Protein AF-A0A1F5DFK5-F1 (afdb_monomer_lite)

Radius of gyration: 19.27 Å; chains: 1; bounding box: 66×30×36 Å

Foldseek 3Di:
DKDKDWDFDPVFWDDWDDDPDPDDDTDTDGDLADFPDWDDDVQQWIWTHGPGTIMIIRDRNVNVVVVPPDPPPPPPDDDDD

Sequence (81 aa):
MSSFSVELRRSSLHQVSIPRGPRGQVLLEGELGQVTGLEFVEGRVLVVKGVNGLLRLDLCEASVRRLLEPPNDDGCCPPSI

pLDDT: mean 87.88, std 13.88, range [50.47, 98.31]

Structure (mmCIF, N/CA/C/O backbone):
data_AF-A0A1F5DFK5-F1
#
_entry.id   AF-A0A1F5DFK5-F1
#
loop_
_atom_site.group_PDB
_atom_site.id
_atom_site.type_symbol
_atom_site.label_atom_id
_atom_site.label_alt_id
_atom_site.label_comp_id
_atom_site.label_asym_id
_atom_site.label_entity_id
_atom_site.label_seq_id
_atom_site.pdbx_PDB_ins_code
_atom_site.Cartn_x
_atom_site.Cartn_y
_atom_site.Cartn_z
_atom_site.occupancy
_atom_site.B_iso_or_equiv
_atom_site.auth_seq_id
_atom_site.auth_comp_id
_atom_site.auth_asym_id
_atom_site.auth_atom_id
_atom_site.pdbx_PDB_model_num
ATOM 1 N N . MET A 1 1 ? 5.301 16.543 -1.809 1.00 61.09 1 MET A N 1
ATOM 2 C CA . MET A 1 1 ? 4.664 15.697 -0.778 1.00 61.09 1 MET A CA 1
ATOM 3 C C . MET A 1 1 ? 4.319 14.384 -1.452 1.00 61.09 1 MET A C 1
ATOM 5 O O . MET A 1 1 ? 3.747 14.449 -2.530 1.00 61.09 1 MET A O 1
ATOM 9 N N . SER A 1 2 ? 4.720 13.245 -0.891 1.00 85.62 2 SER A N 1
ATOM 10 C CA . SER A 1 2 ? 4.293 11.931 -1.391 1.00 85.62 2 SER A CA 1
ATOM 11 C C . SER A 1 2 ? 2.979 11.568 -0.714 1.00 85.62 2 SER A C 1
ATOM 13 O O . SER A 1 2 ? 2.915 11.586 0.516 1.00 85.62 2 SER A O 1
ATOM 15 N N . SER A 1 3 ? 1.931 11.306 -1.491 1.00 93.44 3 SER A N 1
ATOM 16 C CA . SER A 1 3 ? 0.664 10.810 -0.965 1.00 93.44 3 SER A CA 1
ATOM 17 C C . SER A 1 3 ? 0.609 9.283 -1.000 1.00 93.44 3 SER A C 1
ATOM 19 O O . SER A 1 3 ? 1.408 8.615 -1.663 1.00 93.44 3 SER A O 1
ATOM 21 N N . 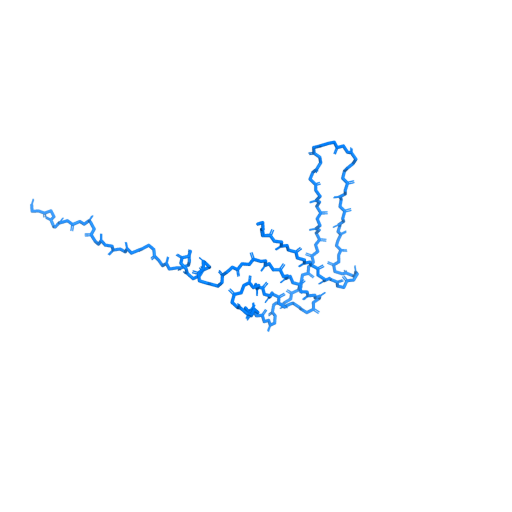PHE A 1 4 ? -0.330 8.724 -0.245 1.00 95.25 4 PHE A N 1
ATOM 22 C CA . PHE A 1 4 ? -0.679 7.318 -0.333 1.00 95.25 4 PHE A CA 1
ATOM 23 C C . PHE A 1 4 ? -2.188 7.157 -0.204 1.00 95.25 4 PHE A C 1
ATOM 25 O O . PHE A 1 4 ? -2.872 7.981 0.406 1.00 95.25 4 PHE A O 1
ATOM 32 N N . SER A 1 5 ? -2.706 6.071 -0.762 1.00 95.69 5 SER A N 1
ATOM 33 C CA . SER A 1 5 ? -4.074 5.633 -0.512 1.00 95.69 5 SER A CA 1
ATOM 34 C C . SER A 1 5 ? -4.121 4.122 -0.392 1.00 95.69 5 SER A C 1
ATOM 36 O O . SER A 1 5 ? -3.339 3.406 -1.017 1.00 95.69 5 SER A O 1
ATOM 38 N N . VAL A 1 6 ? -5.051 3.645 0.423 1.00 96.56 6 VAL A N 1
ATOM 39 C CA . VAL A 1 6 ? -5.302 2.225 0.613 1.00 96.56 6 VAL A CA 1
ATOM 40 C C . VAL A 1 6 ? -6.789 1.972 0.418 1.00 96.56 6 VAL A C 1
ATOM 42 O O . VAL A 1 6 ? -7.632 2.699 0.940 1.00 96.56 6 VAL A O 1
ATOM 45 N N . GLU A 1 7 ? -7.104 0.949 -0.359 1.00 96.75 7 GLU A N 1
ATOM 46 C CA . GLU A 1 7 ? -8.462 0.471 -0.575 1.00 96.75 7 GLU A CA 1
ATOM 47 C C . GLU A 1 7 ? -8.484 -0.999 -0.170 1.00 96.75 7 GLU A C 1
ATOM 49 O O . GLU A 1 7 ? -7.722 -1.798 -0.709 1.00 96.75 7 GLU A O 1
ATOM 54 N N . LEU A 1 8 ? -9.313 -1.348 0.815 1.00 97.38 8 LEU A N 1
ATOM 55 C CA . LEU A 1 8 ? -9.407 -2.698 1.369 1.00 97.38 8 LEU A CA 1
ATOM 56 C C . LEU A 1 8 ? -10.860 -3.144 1.435 1.00 97.38 8 LEU A C 1
ATOM 58 O O . LEU A 1 8 ? -11.766 -2.356 1.719 1.00 97.38 8 LEU A O 1
ATOM 62 N N . ARG A 1 9 ? -11.072 -4.450 1.281 1.00 96.81 9 ARG A N 1
ATOM 63 C CA . ARG A 1 9 ? -12.312 -5.092 1.716 1.00 96.81 9 ARG A CA 1
ATOM 64 C C . ARG A 1 9 ? -12.480 -4.883 3.215 1.00 96.81 9 ARG A C 1
ATOM 66 O O . ARG A 1 9 ? -11.543 -5.067 3.987 1.00 96.81 9 ARG A O 1
ATOM 73 N N . ARG A 1 10 ? -13.710 -4.589 3.642 1.00 95.31 10 ARG A N 1
ATOM 74 C CA . ARG A 1 10 ? -14.040 -4.374 5.060 1.00 95.31 10 ARG A CA 1
ATOM 75 C C . ARG A 1 10 ? -13.581 -5.524 5.964 1.00 95.31 10 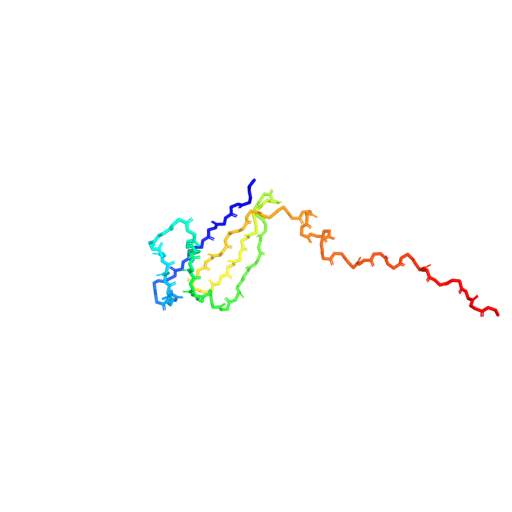ARG A C 1
ATOM 77 O O . ARG A 1 10 ? -13.106 -5.267 7.058 1.00 95.31 10 ARG A O 1
ATOM 84 N N . SER A 1 11 ? -13.717 -6.770 5.509 1.00 96.88 11 SER A N 1
ATOM 85 C CA . SER A 1 11 ? -13.305 -7.973 6.251 1.00 96.88 11 SER A CA 1
ATOM 86 C C . SER A 1 11 ? -11.796 -8.083 6.472 1.00 96.88 11 SER A C 1
ATOM 88 O O . SER A 1 11 ? -11.365 -8.847 7.325 1.00 96.88 11 SER A O 1
ATOM 90 N N . SER A 1 12 ? -11.007 -7.357 5.684 1.00 97.25 12 SER A N 1
ATOM 91 C CA . SER A 1 12 ? -9.544 -7.383 5.703 1.00 97.25 12 SER A CA 1
ATOM 92 C C . SER A 1 12 ? -8.952 -6.170 6.420 1.00 97.25 12 SER A C 1
ATOM 94 O O . SER A 1 12 ? -7.735 -6.035 6.485 1.00 97.25 12 SER A O 1
ATOM 96 N N . LEU A 1 13 ? -9.798 -5.273 6.936 1.00 97.00 13 LEU A N 1
ATOM 97 C CA . LEU A 1 13 ? -9.399 -4.173 7.802 1.00 97.00 13 LEU A CA 1
ATOM 98 C C . LEU A 1 13 ? -9.493 -4.644 9.255 1.00 97.00 13 LEU A C 1
ATOM 100 O O . LEU A 1 13 ? -10.577 -4.983 9.728 1.00 97.00 13 LEU A O 1
ATOM 104 N N . HIS A 1 14 ? -8.369 -4.644 9.963 1.00 96.06 14 HIS A N 1
ATOM 105 C CA . HIS A 1 14 ? -8.309 -5.077 11.357 1.00 96.06 14 HIS A CA 1
ATOM 106 C C . HIS A 1 14 ? -8.546 -3.916 12.313 1.00 96.06 14 HIS A C 1
ATOM 108 O O . HIS A 1 14 ? -9.315 -4.047 13.264 1.00 96.06 14 HIS A O 1
ATOM 114 N N . GLN A 1 15 ? -7.914 -2.770 12.053 1.00 95.06 15 GLN A N 1
ATOM 115 C CA . GLN A 1 15 ? -7.955 -1.644 12.974 1.00 95.06 15 GLN A CA 1
ATOM 116 C C . GLN A 1 15 ? -7.786 -0.304 12.260 1.00 95.06 15 GLN A C 1
ATOM 118 O O . GLN A 1 15 ? -6.970 -0.155 11.352 1.00 95.06 15 GLN A O 1
ATOM 123 N N . VAL A 1 16 ? -8.533 0.697 12.731 1.00 94.44 16 VAL A N 1
ATOM 124 C CA . VAL A 1 16 ? -8.279 2.115 12.458 1.00 94.44 16 VAL A CA 1
ATOM 125 C C . VAL A 1 16 ? -8.257 2.840 13.795 1.00 94.44 16 VAL A C 1
ATOM 127 O O . VAL A 1 16 ? -9.263 2.871 14.502 1.00 94.44 16 VAL A O 1
ATOM 130 N N . SER A 1 17 ? -7.112 3.418 14.146 1.00 93.31 17 SER A N 1
ATOM 131 C CA . SER A 1 17 ? -6.948 4.212 15.360 1.00 93.31 17 SER A CA 1
ATOM 132 C C . SER A 1 17 ? -6.649 5.655 14.985 1.00 93.31 17 SER A C 1
ATOM 134 O O . SER A 1 17 ? -5.654 5.946 14.322 1.00 93.31 17 SER A O 1
ATOM 136 N N . ILE A 1 18 ? -7.535 6.558 15.404 1.00 92.06 18 ILE A N 1
ATOM 137 C CA . ILE A 1 18 ? -7.398 8.006 15.226 1.00 92.06 18 ILE A CA 1
ATOM 138 C C . ILE A 1 18 ? -7.411 8.621 16.631 1.00 92.06 18 ILE A C 1
ATOM 140 O O . ILE A 1 18 ? -8.488 8.885 17.180 1.00 92.06 18 ILE A O 1
ATOM 144 N N . PRO A 1 19 ? -6.239 8.805 17.262 1.00 87.69 19 PRO A N 1
ATOM 145 C CA . PRO A 1 19 ? -6.169 9.347 18.608 1.00 87.69 19 PRO A CA 1
ATOM 146 C C . PRO A 1 19 ? -6.660 10.794 18.626 1.00 87.69 19 PRO A C 1
ATOM 148 O O . PRO A 1 19 ? -6.334 11.595 17.749 1.00 87.69 19 PRO A O 1
ATOM 151 N N . ARG A 1 20 ? -7.404 11.165 19.670 1.00 82.44 20 ARG A N 1
ATOM 152 C CA . ARG A 1 20 ? -7.755 12.566 19.919 1.00 82.44 20 ARG A CA 1
ATOM 153 C C . ARG A 1 20 ? -6.578 13.253 20.612 1.00 82.44 20 ARG A C 1
ATOM 155 O O . ARG A 1 20 ? -6.280 12.948 21.760 1.00 82.44 20 ARG A O 1
ATOM 162 N N . GLY A 1 21 ? -5.911 14.174 19.922 1.00 78.94 21 GLY A N 1
ATOM 163 C CA . GLY A 1 21 ? -4.843 14.997 20.493 1.00 78.94 21 GLY A CA 1
ATOM 164 C C . GLY A 1 21 ? -3.855 15.509 19.439 1.00 78.94 21 GLY A C 1
ATOM 165 O O . GLY A 1 21 ? -3.750 14.924 18.365 1.00 78.94 21 GLY A O 1
ATOM 166 N N . PRO A 1 22 ? -3.092 16.577 19.731 1.00 75.00 22 PRO A N 1
ATOM 167 C CA . PRO A 1 22 ? -2.256 17.271 18.743 1.00 75.00 22 PRO A CA 1
ATOM 168 C C . PRO A 1 22 ? -1.000 16.500 18.298 1.00 75.00 22 PRO A C 1
ATOM 170 O O . PRO A 1 22 ? -0.254 16.994 17.460 1.00 75.00 22 PRO A O 1
ATOM 173 N N . ARG A 1 23 ? -0.722 15.320 18.871 1.00 73.50 23 ARG A N 1
ATOM 174 C CA . ARG A 1 23 ? 0.488 14.518 18.594 1.00 73.50 23 ARG A CA 1
ATOM 175 C C . ARG A 1 23 ? 0.199 13.035 18.316 1.00 73.50 23 ARG A C 1
ATOM 177 O O . ARG A 1 23 ? 1.103 12.211 18.405 1.00 73.50 23 ARG A O 1
ATOM 184 N N . GLY A 1 24 ? -1.056 12.681 18.035 1.00 74.88 24 GLY A N 1
ATOM 185 C CA . GLY A 1 24 ? -1.444 11.298 17.751 1.00 74.88 24 GLY A CA 1
ATOM 186 C C . GLY A 1 24 ? -1.087 10.885 16.324 1.00 74.88 24 GLY A C 1
ATOM 187 O O . GLY A 1 24 ? -1.378 11.617 15.382 1.00 74.88 24 GLY A O 1
ATOM 188 N N . GLN A 1 25 ? -0.480 9.711 16.159 1.00 86.19 25 GLN A N 1
ATOM 189 C CA . GLN A 1 25 ? -0.330 9.080 14.846 1.00 86.19 25 GLN A CA 1
ATOM 190 C C . GLN A 1 25 ? -1.632 8.360 14.489 1.00 86.19 25 GLN A C 1
ATOM 192 O O . GLN A 1 25 ? -2.264 7.763 15.360 1.00 86.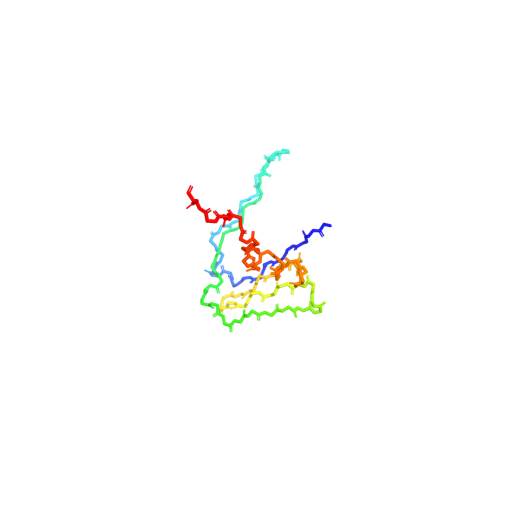19 25 GLN A O 1
ATOM 197 N N . VAL A 1 26 ? -2.028 8.413 13.218 1.00 90.94 26 VAL A N 1
ATOM 198 C CA . VAL A 1 26 ? -3.121 7.580 12.705 1.00 90.94 26 VAL A CA 1
ATOM 199 C C . VAL A 1 26 ? -2.547 6.219 12.341 1.00 90.94 26 VAL A C 1
ATOM 201 O O . VAL A 1 26 ? -1.560 6.146 11.612 1.00 90.94 26 VAL A O 1
ATOM 204 N N . LEU A 1 27 ? -3.177 5.157 12.833 1.00 91.69 27 LEU A N 1
ATOM 205 C CA . LEU A 1 27 ? -2.814 3.782 12.509 1.00 91.69 27 LEU A CA 1
ATOM 206 C C . LEU A 1 27 ? -3.941 3.137 11.707 1.00 91.69 27 LEU A C 1
ATOM 208 O O . LEU A 1 27 ? -5.100 3.177 12.123 1.00 91.69 27 LEU A O 1
ATOM 212 N N . LEU A 1 28 ? -3.584 2.532 10.578 1.00 93.94 28 LEU A N 1
ATOM 213 C CA . LEU A 1 28 ? -4.469 1.706 9.769 1.00 93.94 28 LEU A CA 1
ATOM 214 C C . LEU A 1 28 ? -3.794 0.352 9.569 1.00 93.94 28 LEU A C 1
ATOM 216 O O . LEU A 1 28 ? -2.721 0.278 8.976 1.00 93.94 28 LEU A O 1
ATOM 220 N N . GLU A 1 29 ? -4.425 -0.702 10.075 1.00 94.94 29 GLU A N 1
ATOM 221 C CA . GLU A 1 29 ? -3.934 -2.078 9.992 1.00 94.94 29 GLU A CA 1
ATOM 222 C C . GLU A 1 29 ? -4.942 -2.947 9.248 1.00 94.94 29 GLU A C 1
ATOM 224 O O . GLU A 1 29 ? -6.146 -2.922 9.519 1.00 94.94 29 GLU A O 1
ATOM 229 N N . GLY A 1 30 ? -4.436 -3.738 8.310 1.00 95.81 30 GLY A N 1
ATOM 230 C CA . GLY A 1 30 ? -5.221 -4.625 7.468 1.00 95.81 30 GLY A CA 1
ATOM 231 C C . GLY A 1 30 ? -4.326 -5.479 6.578 1.00 95.81 30 GLY A C 1
ATOM 232 O O . GLY A 1 30 ? -3.109 -5.301 6.547 1.00 95.81 30 GLY A O 1
ATOM 233 N N . GLU A 1 31 ? -4.941 -6.382 5.825 1.00 97.06 31 GLU A N 1
ATOM 234 C CA . GLU A 1 31 ? -4.247 -7.320 4.946 1.00 97.06 31 GLU A CA 1
ATOM 235 C C . GLU A 1 31 ? -4.644 -7.122 3.481 1.00 97.06 31 GLU A C 1
ATOM 237 O O . GLU A 1 31 ? -5.796 -7.334 3.098 1.00 97.06 31 GLU A O 1
ATOM 242 N N . LEU A 1 32 ? -3.667 -6.822 2.619 1.00 97.38 32 LEU A N 1
ATOM 243 C CA . LEU A 1 32 ? -3.850 -6.885 1.159 1.00 97.38 32 LEU A CA 1
ATOM 244 C C . LEU A 1 32 ? -4.031 -8.330 0.654 1.00 97.38 32 LEU A C 1
ATOM 246 O O . LEU A 1 32 ? -4.563 -8.543 -0.439 1.00 97.38 32 LEU A O 1
ATOM 250 N N . GLY A 1 33 ? -3.627 -9.318 1.457 1.00 97.25 33 GLY A N 1
ATOM 251 C CA . GLY A 1 33 ? -3.567 -10.725 1.073 1.00 97.25 33 GLY A CA 1
ATOM 252 C C . GLY A 1 33 ? -2.441 -11.001 0.074 1.00 97.25 33 GLY A C 1
ATOM 253 O O . GLY A 1 33 ? -1.469 -10.249 -0.010 1.00 97.25 33 GLY A O 1
ATOM 254 N N . GLN A 1 34 ? -2.563 -12.088 -0.694 1.00 98.00 34 GLN A N 1
ATOM 255 C CA . GLN A 1 34 ? -1.577 -12.436 -1.717 1.00 98.00 34 GLN A CA 1
ATOM 256 C C . GLN A 1 34 ? -1.454 -11.320 -2.763 1.00 98.00 34 GLN A C 1
ATOM 258 O O . GLN A 1 34 ? -2.454 -10.888 -3.342 1.00 98.00 34 GLN A O 1
ATOM 263 N N . VAL A 1 35 ? -0.221 -10.867 -3.005 1.00 98.25 35 VAL A N 1
ATOM 264 C CA . VAL A 1 35 ? 0.084 -9.876 -4.043 1.00 98.25 35 VAL A CA 1
ATOM 265 C C . VAL A 1 35 ? -0.084 -10.527 -5.411 1.00 98.25 35 VAL A C 1
ATOM 267 O O . VAL A 1 35 ? 0.498 -11.571 -5.692 1.00 98.25 35 VAL A O 1
ATOM 270 N N . THR A 1 36 ? -0.893 -9.899 -6.255 1.00 98.19 36 THR A N 1
ATOM 271 C CA . THR A 1 36 ? -1.231 -10.365 -7.608 1.00 98.19 36 THR A CA 1
ATOM 272 C C . THR A 1 36 ? -0.611 -9.495 -8.695 1.00 98.19 36 THR A C 1
ATOM 274 O O . THR A 1 36 ? -0.564 -9.905 -9.851 1.00 98.19 36 THR A O 1
ATOM 277 N N . GLY A 1 37 ? -0.111 -8.306 -8.345 1.00 97.75 37 GLY A N 1
ATOM 278 C CA . GLY A 1 37 ? 0.538 -7.426 -9.304 1.00 97.75 37 GLY A CA 1
ATOM 279 C C . GLY A 1 37 ? 1.194 -6.205 -8.674 1.00 97.75 37 GLY A C 1
ATOM 280 O O . GLY A 1 37 ? 0.811 -5.747 -7.596 1.00 97.75 37 GLY A O 1
ATOM 281 N N . LEU A 1 38 ? 2.178 -5.685 -9.400 1.00 97.00 38 LEU A N 1
ATOM 282 C CA . LEU A 1 38 ? 2.913 -4.460 -9.118 1.00 97.00 38 LEU A CA 1
ATOM 283 C C . LEU A 1 38 ? 3.013 -3.680 -10.427 1.00 97.00 38 LEU A C 1
ATOM 285 O O . LEU A 1 38 ? 3.439 -4.239 -11.436 1.00 97.00 38 LEU A O 1
ATOM 289 N N . GLU A 1 39 ? 2.617 -2.413 -10.423 1.00 96.56 39 GLU A N 1
ATOM 290 C CA . GLU A 1 39 ? 2.720 -1.555 -11.606 1.00 96.56 39 GLU A CA 1
ATOM 291 C C . GLU A 1 39 ? 3.031 -0.110 -11.224 1.00 96.56 39 GLU A C 1
ATOM 293 O O . GLU A 1 39 ? 2.614 0.368 -10.168 1.00 96.56 39 GLU A O 1
ATOM 298 N N . PHE A 1 40 ? 3.736 0.592 -12.109 1.00 96.38 40 PHE A N 1
ATOM 299 C CA . PHE A 1 40 ? 3.868 2.041 -12.042 1.00 96.38 40 PHE A CA 1
ATOM 300 C C . PHE A 1 40 ? 2.875 2.686 -13.006 1.00 96.38 40 PHE A C 1
ATOM 3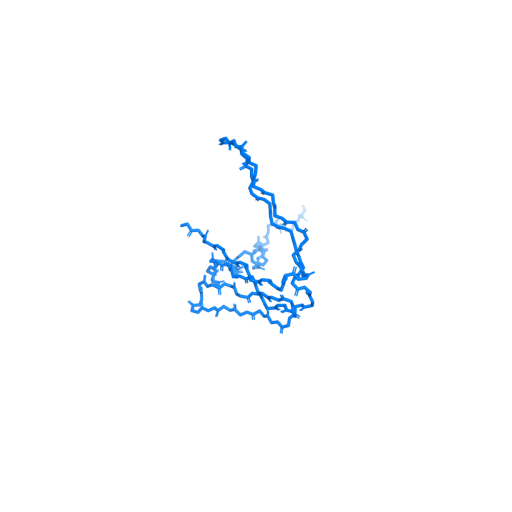02 O O . PHE A 1 40 ? 2.900 2.424 -14.207 1.00 96.38 40 PHE A O 1
ATOM 309 N N . VAL A 1 41 ? 2.018 3.563 -12.487 1.00 95.19 41 VAL A N 1
ATOM 310 C CA . VAL A 1 41 ? 1.127 4.399 -13.295 1.00 95.19 41 VAL A CA 1
ATOM 311 C C . VAL A 1 41 ? 1.855 5.701 -13.605 1.00 95.19 41 VAL A C 1
ATOM 313 O O . VAL A 1 41 ? 2.307 6.403 -12.695 1.00 95.19 41 VAL A O 1
ATOM 316 N N . GLU A 1 42 ? 2.025 5.978 -14.901 1.00 93.56 42 GLU A N 1
ATOM 317 C CA . GLU A 1 42 ? 2.709 7.171 -15.430 1.00 93.56 42 GLU A CA 1
ATOM 318 C C . GLU A 1 42 ? 4.120 7.394 -14.842 1.00 93.56 42 GLU A C 1
ATOM 320 O O . GLU A 1 42 ? 4.597 8.524 -14.733 1.00 93.56 42 GLU A O 1
ATOM 325 N N . GLY A 1 43 ? 4.789 6.317 -14.409 1.00 93.06 43 GLY A N 1
ATOM 326 C CA . GLY A 1 43 ? 6.107 6.370 -13.765 1.00 93.06 43 GLY A CA 1
ATOM 327 C C . GLY A 1 43 ? 6.140 7.108 -12.416 1.00 93.06 43 GLY A C 1
ATOM 328 O O . GLY A 1 43 ? 7.227 7.404 -11.915 1.00 93.06 43 GLY A O 1
ATOM 329 N N . ARG A 1 44 ? 4.980 7.441 -11.829 1.00 93.88 44 ARG A N 1
ATOM 330 C CA . ARG A 1 44 ? 4.866 8.291 -10.626 1.00 93.88 44 ARG A CA 1
ATOM 331 C C . ARG A 1 44 ? 4.134 7.655 -9.454 1.00 93.88 44 ARG A C 1
ATOM 333 O O . ARG A 1 44 ? 4.365 8.081 -8.324 1.00 93.88 44 ARG A O 1
ATOM 340 N N . VAL A 1 45 ? 3.259 6.687 -9.707 1.00 95.56 45 VAL A N 1
ATOM 341 C CA . VAL A 1 45 ? 2.479 6.027 -8.656 1.00 95.56 45 VAL A CA 1
ATOM 342 C C . VAL A 1 45 ? 2.735 4.533 -8.705 1.00 95.56 45 VAL A C 1
ATOM 344 O O . VAL A 1 45 ? 2.400 3.888 -9.695 1.00 95.56 45 VAL A O 1
ATOM 347 N N . LEU A 1 46 ? 3.297 3.976 -7.634 1.00 96.75 46 LEU A N 1
ATOM 348 C CA . LEU A 1 46 ? 3.386 2.532 -7.455 1.00 96.75 46 LEU A CA 1
ATOM 349 C C . LEU A 1 46 ? 2.037 2.015 -6.959 1.00 96.75 46 LEU A C 1
ATOM 351 O O . LEU A 1 46 ? 1.548 2.445 -5.913 1.00 96.75 46 LEU A O 1
ATOM 355 N N . VAL A 1 47 ? 1.460 1.068 -7.689 1.00 97.81 47 VAL A N 1
ATOM 356 C CA . VAL A 1 47 ? 0.238 0.362 -7.307 1.00 97.81 47 VAL A CA 1
ATOM 357 C C . VAL A 1 47 ? 0.589 -1.083 -6.976 1.00 97.81 47 VAL A C 1
ATOM 359 O O . VAL A 1 47 ? 1.032 -1.845 -7.835 1.00 97.81 47 VAL A O 1
ATOM 362 N N . VAL A 1 48 ? 0.359 -1.465 -5.722 1.00 98.12 48 VAL A N 1
ATOM 363 C CA . VAL A 1 48 ? 0.448 -2.846 -5.242 1.00 98.12 48 VAL A CA 1
ATOM 364 C C . VAL A 1 48 ? -0.962 -3.426 -5.214 1.00 98.12 48 VAL A C 1
ATOM 366 O O . VAL A 1 48 ? -1.828 -2.912 -4.505 1.00 98.12 48 VAL A O 1
ATOM 369 N N . LYS A 1 49 ? -1.205 -4.488 -5.985 1.00 98.31 49 LYS A N 1
ATOM 370 C CA . LYS A 1 49 ? -2.506 -5.166 -6.080 1.00 98.31 49 LYS A CA 1
ATOM 371 C C . LYS A 1 49 ? -2.487 -6.437 -5.242 1.00 98.31 49 LYS A C 1
ATOM 373 O O . LYS A 1 49 ? -1.675 -7.326 -5.489 1.00 98.31 49 LYS A O 1
ATOM 378 N N . GLY A 1 50 ? -3.396 -6.546 -4.282 1.00 98.25 50 GLY A N 1
ATOM 379 C CA . GLY A 1 50 ? -3.635 -7.752 -3.494 1.00 98.25 50 GLY A CA 1
ATOM 380 C C . GLY A 1 50 ? -5.044 -8.300 -3.715 1.00 98.25 50 GLY A C 1
ATOM 381 O O . GLY A 1 50 ? -5.929 -7.607 -4.213 1.00 98.25 50 GLY A O 1
ATOM 382 N N . VAL A 1 51 ? -5.288 -9.551 -3.329 1.00 98.25 51 VAL A N 1
ATOM 383 C CA . VAL A 1 51 ? -6.626 -10.171 -3.447 1.00 98.25 51 VAL A CA 1
ATOM 384 C C . VAL A 1 51 ? -7.715 -9.438 -2.644 1.00 98.25 51 VAL A C 1
ATOM 386 O O . VAL A 1 51 ? -8.896 -9.500 -2.998 1.00 98.25 51 VAL A O 1
ATOM 389 N N . ASN A 1 52 ? -7.326 -8.723 -1.584 1.00 98.00 52 ASN A N 1
ATOM 390 C CA . ASN A 1 52 ? -8.239 -8.016 -0.686 1.00 98.00 52 ASN A CA 1
ATOM 391 C C . ASN A 1 52 ? -8.289 -6.502 -0.918 1.00 98.00 52 ASN A C 1
ATOM 393 O O . ASN A 1 52 ? -9.045 -5.820 -0.223 1.00 98.00 52 ASN A O 1
ATOM 397 N N . GLY A 1 53 ? -7.509 -5.962 -1.856 1.00 97.31 53 GLY A N 1
ATOM 398 C CA . GLY A 1 53 ? -7.422 -4.520 -2.037 1.00 97.31 53 GLY A CA 1
ATOM 399 C C . GLY A 1 53 ? -6.197 -4.050 -2.807 1.00 97.31 53 GLY A C 1
ATOM 400 O O . GLY A 1 53 ? -5.510 -4.827 -3.468 1.00 97.31 53 GLY A O 1
ATOM 401 N N . LEU A 1 54 ? -5.911 -2.759 -2.708 1.00 97.81 54 LEU A N 1
ATOM 402 C CA . LEU A 1 54 ? -4.768 -2.128 -3.356 1.00 97.81 54 LEU A CA 1
ATOM 403 C C . LEU A 1 54 ? -4.150 -1.045 -2.471 1.00 97.81 54 LEU A C 1
ATOM 405 O O . LEU A 1 54 ? -4.835 -0.372 -1.699 1.00 97.81 54 LEU A O 1
ATOM 409 N N . LEU A 1 55 ? -2.839 -0.881 -2.610 1.00 97.75 55 LEU A N 1
ATOM 410 C CA . LEU A 1 55 ? -2.060 0.192 -2.004 1.00 97.75 55 LEU A CA 1
ATOM 411 C C . LEU A 1 55 ? -1.452 1.028 -3.127 1.00 97.75 55 LEU A C 1
ATOM 413 O O . LEU A 1 55 ? -0.747 0.494 -3.983 1.00 97.75 55 LEU A O 1
ATOM 417 N N . ARG A 1 56 ? -1.728 2.332 -3.120 1.00 97.50 56 ARG A N 1
ATOM 418 C CA . ARG A 1 56 ? -1.126 3.300 -4.041 1.00 97.50 56 ARG A CA 1
ATOM 419 C C . ARG A 1 56 ? -0.174 4.197 -3.269 1.00 97.50 56 ARG A C 1
ATOM 421 O O . ARG A 1 56 ? -0.551 4.735 -2.228 1.00 97.50 56 ARG A O 1
ATOM 428 N N . LEU A 1 57 ? 1.030 4.369 -3.795 1.00 96.56 57 LEU A N 1
ATOM 429 C CA . LEU A 1 57 ? 2.079 5.204 -3.222 1.00 96.56 57 LEU A CA 1
ATOM 430 C C . LEU A 1 57 ? 2.599 6.150 -4.302 1.00 96.56 57 LEU A C 1
ATOM 432 O O . LEU A 1 57 ? 2.990 5.687 -5.373 1.00 96.56 57 LEU A O 1
ATOM 436 N N . ASP A 1 58 ? 2.667 7.448 -4.012 1.00 95.62 58 ASP A N 1
ATOM 437 C CA . ASP A 1 58 ? 3.353 8.409 -4.879 1.00 95.62 58 ASP A CA 1
ATOM 438 C C . ASP A 1 58 ? 4.868 8.196 -4.782 1.00 95.62 58 ASP A C 1
ATOM 440 O O . ASP A 1 58 ? 5.571 8.801 -3.960 1.00 95.62 58 ASP A O 1
ATOM 444 N N . LEU A 1 59 ? 5.356 7.298 -5.632 1.00 93.62 59 LEU A N 1
ATOM 445 C CA . LEU A 1 59 ? 6.747 6.899 -5.755 1.00 93.62 59 LEU A CA 1
ATOM 446 C C . LEU A 1 59 ? 7.161 6.973 -7.222 1.00 93.62 59 LEU A C 1
ATOM 448 O O . LEU A 1 59 ? 6.670 6.227 -8.069 1.00 93.62 59 LEU A O 1
ATOM 452 N N . CYS A 1 60 ? 8.113 7.862 -7.504 1.00 92.25 60 CYS A N 1
ATOM 453 C CA . CYS A 1 60 ? 8.734 7.962 -8.817 1.00 92.25 60 CYS A CA 1
ATOM 454 C C . CYS A 1 60 ? 9.519 6.682 -9.116 1.00 92.25 60 CYS A C 1
ATOM 456 O O . CYS A 1 60 ? 10.420 6.309 -8.360 1.00 92.25 60 CYS A O 1
ATOM 458 N N . GLU A 1 61 ? 9.219 6.044 -10.244 1.00 93.81 61 GLU A N 1
ATOM 459 C CA . GLU A 1 61 ? 9.847 4.788 -10.651 1.00 93.81 61 GLU A CA 1
ATOM 460 C C . GLU A 1 61 ? 11.372 4.917 -10.749 1.00 93.81 61 GLU A C 1
ATOM 462 O O . GLU A 1 61 ? 12.109 4.066 -10.254 1.00 93.81 61 GLU A O 1
ATOM 467 N N . ALA A 1 62 ? 11.861 6.022 -11.317 1.00 92.00 62 ALA A N 1
ATOM 468 C CA . ALA A 1 62 ? 13.294 6.282 -11.427 1.00 92.00 62 ALA A CA 1
ATOM 469 C C . ALA A 1 62 ? 13.975 6.396 -10.053 1.00 92.00 62 ALA A C 1
ATOM 471 O O . ALA A 1 62 ? 15.111 5.958 -9.888 1.00 92.00 62 ALA A O 1
ATOM 472 N N . SER A 1 63 ? 13.287 6.961 -9.055 1.00 90.88 63 SER A N 1
ATOM 473 C CA . SER A 1 63 ? 13.804 7.042 -7.686 1.00 90.88 63 SER A CA 1
ATOM 474 C C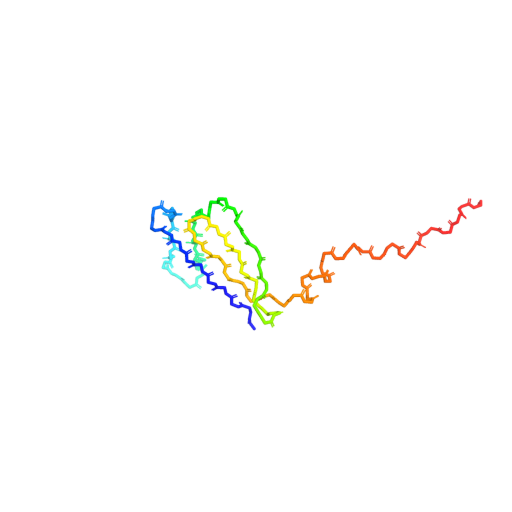 . SER A 1 63 ? 13.870 5.666 -7.032 1.00 90.88 63 SER A C 1
ATOM 476 O O . SER A 1 63 ? 14.870 5.355 -6.395 1.00 90.88 63 SER A O 1
ATOM 478 N N . VAL A 1 64 ? 12.841 4.834 -7.222 1.00 91.12 64 VAL A N 1
ATOM 479 C CA . VAL A 1 64 ? 12.827 3.456 -6.709 1.00 91.12 64 VAL A CA 1
ATOM 480 C C . VAL A 1 64 ? 13.952 2.639 -7.340 1.00 91.12 64 VAL A C 1
ATOM 482 O O . VAL A 1 64 ? 14.693 1.984 -6.618 1.00 91.12 64 VAL A O 1
ATOM 485 N N . ARG A 1 65 ? 14.139 2.730 -8.662 1.00 90.56 65 ARG A N 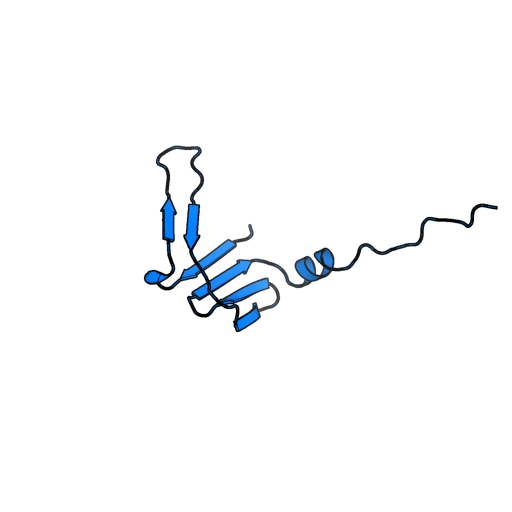1
ATOM 486 C CA . ARG A 1 65 ? 15.227 2.032 -9.365 1.00 90.56 65 ARG A CA 1
ATOM 487 C C . ARG A 1 65 ? 16.602 2.405 -8.806 1.00 90.56 65 ARG A C 1
ATOM 489 O O . ARG A 1 65 ? 17.345 1.508 -8.442 1.00 90.56 65 ARG A O 1
ATOM 496 N N . ARG A 1 66 ? 16.885 3.698 -8.615 1.00 90.00 66 ARG A N 1
ATOM 497 C CA . ARG A 1 66 ? 18.152 4.168 -8.016 1.00 90.00 66 ARG A CA 1
ATOM 498 C C . ARG A 1 66 ? 18.393 3.670 -6.590 1.00 90.00 66 ARG A C 1
ATOM 500 O O . ARG A 1 66 ? 19.535 3.503 -6.197 1.00 90.00 66 ARG A O 1
ATOM 507 N N . LEU A 1 67 ? 17.336 3.479 -5.798 1.00 89.44 67 LEU A N 1
ATOM 508 C CA . LEU A 1 67 ? 17.452 2.957 -4.429 1.00 89.44 67 LEU A CA 1
ATOM 509 C C . LEU A 1 67 ? 17.679 1.441 -4.388 1.00 89.44 67 LEU A C 1
ATOM 511 O O . LEU A 1 67 ? 18.141 0.928 -3.373 1.00 89.44 67 LEU A O 1
ATOM 515 N N . LEU A 1 68 ? 17.303 0.734 -5.456 1.00 88.19 68 LEU A N 1
ATOM 516 C CA . LEU A 1 68 ? 17.452 -0.716 -5.590 1.00 88.19 68 LEU A CA 1
ATOM 517 C C . LEU A 1 68 ? 18.684 -1.114 -6.407 1.00 88.19 68 LEU A C 1
ATOM 519 O O . LEU A 1 68 ? 19.058 -2.286 -6.399 1.00 88.19 68 LEU A O 1
ATOM 523 N N . GLU A 1 69 ? 19.296 -0.169 -7.121 1.00 84.75 69 GLU A N 1
ATOM 524 C CA . GLU A 1 69 ? 20.607 -0.368 -7.724 1.00 84.75 69 GLU A CA 1
ATOM 525 C C . GLU A 1 69 ? 21.596 -0.734 -6.607 1.00 84.75 69 GLU A C 1
ATOM 527 O O . GLU A 1 69 ? 21.638 -0.053 -5.575 1.00 84.75 69 GLU A O 1
ATOM 532 N N . PRO A 1 70 ? 22.362 -1.832 -6.758 1.00 75.56 70 PRO A N 1
ATOM 533 C CA . PRO A 1 70 ? 23.422 -2.129 -5.812 1.00 75.56 70 PRO A CA 1
ATOM 534 C C . PRO A 1 70 ? 24.354 -0.912 -5.752 1.00 75.56 70 PRO A C 1
ATOM 536 O O . PRO A 1 70 ? 24.563 -0.269 -6.785 1.00 75.56 70 PRO A O 1
ATOM 539 N N . PRO A 1 71 ? 24.903 -0.565 -4.574 1.00 65.94 71 PRO A N 1
ATOM 540 C CA . PRO A 1 71 ? 25.933 0.461 -4.520 1.00 65.94 71 PRO A CA 1
ATOM 541 C C . PRO A 1 71 ? 27.006 0.063 -5.531 1.00 65.94 71 PRO A C 1
ATOM 543 O O . PRO A 1 71 ? 27.440 -1.090 -5.516 1.00 65.94 71 PRO A O 1
ATOM 546 N N . ASN A 1 72 ? 27.361 0.974 -6.442 1.00 60.19 72 ASN A N 1
ATOM 547 C CA . ASN A 1 72 ? 28.466 0.747 -7.363 1.00 60.19 72 ASN A CA 1
ATOM 548 C C . ASN A 1 72 ? 29.658 0.297 -6.517 1.00 60.19 72 ASN A C 1
ATOM 550 O O . ASN A 1 72 ? 30.172 1.072 -5.708 1.00 60.19 72 ASN A O 1
ATOM 554 N N . ASP A 1 73 ? 30.051 -0.968 -6.660 1.00 57.81 73 ASP A N 1
ATOM 555 C CA . ASP A 1 73 ? 31.326 -1.465 -6.165 1.00 57.81 73 ASP A CA 1
ATOM 556 C C . ASP A 1 73 ? 32.397 -0.883 -7.094 1.00 57.81 73 ASP A C 1
ATOM 558 O O . ASP A 1 73 ? 32.965 -1.556 -7.954 1.00 57.81 73 ASP A O 1
ATOM 562 N N . ASP A 1 74 ? 32.594 0.433 -6.985 1.00 55.03 74 ASP A N 1
ATOM 563 C CA . ASP A 1 74 ? 33.754 1.123 -7.521 1.00 55.03 74 ASP A CA 1
ATOM 564 C C . ASP A 1 74 ? 34.927 0.679 -6.645 1.00 55.03 74 ASP A C 1
ATOM 566 O O . ASP A 1 74 ? 35.281 1.330 -5.658 1.00 55.03 74 ASP A O 1
ATOM 570 N N . GLY A 1 75 ? 35.449 -0.507 -6.977 1.00 57.84 75 GLY A N 1
ATOM 571 C CA . GLY A 1 75 ? 36.435 -1.263 -6.221 1.00 57.84 75 GLY A CA 1
ATOM 572 C C . GLY A 1 75 ? 37.483 -0.381 -5.555 1.00 57.84 75 GLY A C 1
ATOM 573 O O . GLY A 1 75 ? 38.439 0.075 -6.179 1.00 57.84 75 GLY A O 1
ATOM 574 N N . CYS A 1 76 ? 37.330 -0.188 -4.249 1.00 52.97 76 CYS A N 1
ATOM 575 C CA . CYS A 1 76 ? 38.344 0.417 -3.401 1.00 52.97 76 CYS A CA 1
ATOM 576 C C . CYS A 1 76 ? 39.034 -0.668 -2.583 1.00 52.97 76 CYS A C 1
ATOM 578 O O . CYS A 1 76 ? 38.840 -0.776 -1.377 1.00 52.97 76 CYS A O 1
ATOM 580 N N . CYS A 1 77 ? 39.876 -1.451 -3.253 1.00 54.34 77 CYS A N 1
ATOM 581 C CA . CYS A 1 77 ? 41.044 -2.081 -2.645 1.00 54.34 77 CYS A CA 1
ATOM 582 C C . CYS A 1 77 ? 42.150 -2.156 -3.710 1.00 54.34 77 CYS A C 1
ATOM 584 O O . CYS A 1 77 ? 42.045 -2.978 -4.622 1.00 54.34 77 CYS A O 1
ATOM 586 N N . PRO A 1 78 ? 43.217 -1.335 -3.644 1.00 58.38 78 PRO A N 1
ATOM 587 C CA . PRO A 1 78 ? 44.442 -1.696 -4.343 1.00 58.38 78 PRO A CA 1
ATOM 588 C C . PRO A 1 78 ? 44.986 -3.001 -3.730 1.00 58.38 78 PRO A C 1
ATOM 590 O O . PRO A 1 78 ? 44.788 -3.235 -2.532 1.00 58.38 78 PRO A O 1
ATOM 593 N N . PRO A 1 79 ? 45.656 -3.865 -4.515 1.00 50.47 79 PRO A N 1
ATOM 594 C CA . PRO A 1 79 ? 46.256 -5.072 -3.972 1.00 50.47 79 PRO A CA 1
ATOM 595 C C . PRO A 1 79 ? 47.263 -4.675 -2.893 1.00 50.47 79 PRO A C 1
ATOM 597 O O . PRO A 1 79 ? 48.130 -3.830 -3.119 1.00 50.47 79 PRO A O 1
ATOM 600 N N . SER A 1 80 ? 47.124 -5.269 -1.710 1.00 58.62 80 SER A N 1
ATOM 601 C CA . SER A 1 80 ? 48.162 -5.208 -0.689 1.00 58.62 80 SER A CA 1
ATOM 602 C C . SER A 1 80 ? 49.396 -5.921 -1.247 1.00 58.62 80 SER A C 1
ATOM 604 O O . SER A 1 80 ? 49.350 -7.131 -1.468 1.00 58.62 80 SER A O 1
ATOM 606 N N . ILE A 1 81 ? 50.443 -5.149 -1.552 1.00 59.25 81 ILE A N 1
ATOM 607 C CA . ILE A 1 81 ? 51.807 -5.653 -1.769 1.00 59.25 81 ILE A CA 1
ATOM 608 C C . ILE A 1 81 ? 52.460 -5.819 -0.401 1.00 59.25 81 ILE A C 1
ATOM 610 O O . ILE A 1 81 ? 52.333 -4.873 0.410 1.00 59.25 81 ILE A O 1
#

Secondary structure (DSSP, 8-state):
---EEEEE-GGGEEEEE--SSTTPPPEEEE---SEEEEEEETTTEEEEEETTEEEEEE--HHHHHHHHSPP----------